Protein AF-A0A9E2R5X5-F1 (afdb_monomer_lite)

Structure (mmCIF, N/CA/C/O backbone):
data_AF-A0A9E2R5X5-F1
#
_entry.id   AF-A0A9E2R5X5-F1
#
loop_
_atom_site.group_PDB
_atom_site.id
_atom_site.type_symbol
_atom_site.label_atom_id
_atom_site.label_alt_id
_atom_site.label_comp_id
_atom_site.label_asym_id
_atom_site.label_entity_id
_a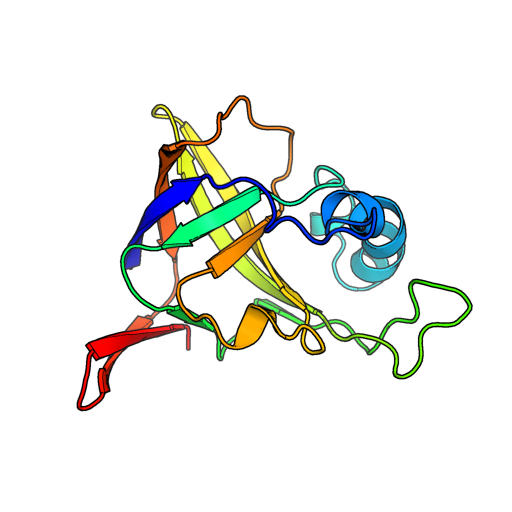tom_site.label_seq_id
_atom_site.pdbx_PDB_ins_code
_atom_site.Cartn_x
_atom_site.Cartn_y
_atom_site.Cartn_z
_atom_site.occupancy
_atom_site.B_iso_or_equiv
_atom_site.auth_seq_id
_atom_site.auth_comp_id
_atom_site.auth_asym_id
_atom_site.auth_atom_id
_atom_site.pdbx_PDB_model_num
ATOM 1 N N . MET A 1 1 ? -15.718 -8.500 4.538 1.00 80.06 1 MET A N 1
ATOM 2 C CA . MET A 1 1 ? -14.836 -7.325 4.404 1.00 80.06 1 MET A CA 1
ATOM 3 C C . MET A 1 1 ? -14.154 -7.126 5.741 1.00 80.06 1 MET A C 1
ATOM 5 O O . MET A 1 1 ? -14.856 -7.032 6.740 1.00 80.06 1 MET A O 1
ATOM 9 N N . THR A 1 2 ? -12.825 -7.174 5.768 1.00 91.44 2 THR A N 1
ATOM 10 C CA . THR A 1 2 ? -12.030 -7.098 7.006 1.00 91.44 2 THR A CA 1
ATOM 11 C C . THR A 1 2 ? -11.543 -5.670 7.198 1.00 91.44 2 THR A C 1
ATOM 13 O O . THR A 1 2 ? -11.123 -5.043 6.229 1.00 91.44 2 THR A O 1
ATOM 16 N N . THR A 1 3 ? -11.572 -5.158 8.425 1.00 94.25 3 THR A N 1
ATOM 17 C CA . THR A 1 3 ? -11.046 -3.829 8.756 1.00 94.25 3 THR A CA 1
ATOM 18 C C . THR A 1 3 ? -9.958 -3.930 9.815 1.00 94.25 3 THR A C 1
ATOM 20 O O . THR A 1 3 ? -10.015 -4.773 10.716 1.00 94.25 3 THR A O 1
ATOM 23 N N . ILE A 1 4 ? -8.938 -3.087 9.685 1.00 95.25 4 ILE A N 1
ATOM 24 C CA . ILE A 1 4 ? -7.827 -2.995 10.630 1.00 95.25 4 ILE A CA 1
ATOM 25 C C . ILE A 1 4 ? -7.586 -1.519 10.915 1.00 95.25 4 ILE A C 1
ATOM 27 O O . ILE A 1 4 ? -7.305 -0.743 10.003 1.00 95.25 4 ILE A O 1
ATOM 31 N N . ASN A 1 5 ? -7.691 -1.131 12.181 1.00 97.31 5 ASN A N 1
ATOM 32 C CA . ASN A 1 5 ? -7.294 0.202 12.612 1.00 97.31 5 ASN A CA 1
ATOM 33 C C . ASN A 1 5 ? -5.790 0.389 12.416 1.00 97.31 5 ASN A C 1
ATOM 35 O O . ASN A 1 5 ? -4.995 -0.537 12.609 1.00 97.31 5 ASN A O 1
ATOM 39 N N . ALA A 1 6 ? -5.408 1.606 12.067 1.00 97.00 6 ALA A N 1
ATOM 40 C CA . ALA A 1 6 ? -4.035 1.972 11.820 1.00 97.00 6 ALA A CA 1
ATOM 41 C C . ALA A 1 6 ? -3.745 3.394 12.299 1.00 97.00 6 ALA A C 1
ATOM 43 O O . ALA A 1 6 ? -4.636 4.212 12.536 1.00 97.00 6 ALA A O 1
ATOM 44 N N . THR A 1 7 ? -2.460 3.691 12.420 1.00 96.56 7 THR A N 1
ATOM 45 C CA . THR A 1 7 ? -1.945 5.045 12.614 1.00 96.56 7 THR A CA 1
ATOM 46 C C . THR A 1 7 ? -1.011 5.374 11.465 1.00 96.56 7 THR A C 1
ATOM 48 O O . THR A 1 7 ? -0.152 4.557 11.125 1.00 96.56 7 THR A O 1
ATOM 51 N N . LYS A 1 8 ? -1.148 6.561 10.871 1.00 93.56 8 LYS A N 1
ATOM 52 C CA . LYS A 1 8 ? -0.159 7.039 9.907 1.00 93.56 8 LYS A CA 1
ATOM 53 C C . LYS A 1 8 ? 1.140 7.340 10.641 1.00 93.56 8 LYS A C 1
ATOM 55 O O . LYS A 1 8 ? 1.145 8.072 11.631 1.00 93.56 8 LYS A O 1
ATOM 60 N N . THR A 1 9 ? 2.243 6.808 10.141 1.00 90.88 9 THR A N 1
ATOM 61 C CA . THR A 1 9 ? 3.571 7.043 10.705 1.00 90.88 9 THR A CA 1
ATOM 62 C C . THR A 1 9 ? 4.464 7.751 9.701 1.00 90.88 9 THR A C 1
ATOM 64 O O . THR A 1 9 ? 4.268 7.664 8.485 1.00 90.88 9 THR A O 1
ATOM 67 N N . SER A 1 10 ? 5.489 8.422 10.214 1.00 78.88 10 SER A N 1
ATOM 68 C CA . SER A 1 10 ? 6.625 8.845 9.405 1.00 78.88 10 SER A CA 1
ATOM 69 C C . SER A 1 10 ? 7.284 7.597 8.806 1.00 78.88 10 SER A C 1
ATOM 71 O O . SER A 1 10 ? 7.216 6.513 9.400 1.00 78.88 10 SER A O 1
ATOM 73 N N . SER A 1 11 ? 7.948 7.718 7.653 1.00 62.00 11 SER A N 1
ATOM 74 C CA . SER A 1 11 ? 8.836 6.640 7.206 1.00 62.00 11 SER A CA 1
ATOM 75 C C . SER A 1 11 ? 9.865 6.363 8.309 1.00 62.00 11 SER A C 1
ATOM 77 O O . SER A 1 11 ? 10.400 7.325 8.870 1.00 62.00 11 SER A O 1
ATOM 79 N N . PRO A 1 12 ? 10.145 5.093 8.652 1.00 52.06 12 PRO A N 1
ATOM 80 C CA . PRO A 1 12 ? 11.143 4.775 9.662 1.00 52.06 12 PRO A CA 1
ATOM 81 C C . PRO A 1 12 ? 12.472 5.424 9.264 1.00 52.06 12 PRO A C 1
ATOM 83 O O . PRO A 1 12 ? 13.016 5.171 8.188 1.00 52.06 12 PRO A O 1
ATOM 86 N N . SER A 1 13 ? 12.957 6.323 10.114 1.00 37.41 13 SER A N 1
ATOM 87 C CA . SER A 1 13 ? 14.165 7.104 9.893 1.00 37.41 13 SER A CA 1
ATOM 88 C C . SER A 1 13 ? 15.382 6.183 9.793 1.00 37.41 13 SER A C 1
ATOM 90 O O . SER A 1 13 ? 15.873 5.641 10.781 1.00 37.41 13 SER A O 1
ATOM 92 N N . ARG A 1 14 ? 15.917 6.026 8.581 1.00 36.62 14 ARG A N 1
ATOM 93 C CA . ARG A 1 14 ? 17.333 5.695 8.396 1.00 36.62 14 ARG A CA 1
ATOM 94 C C . ARG A 1 14 ? 18.145 6.995 8.471 1.00 36.62 14 ARG A C 1
ATOM 96 O O . ARG A 1 14 ? 17.699 8.002 7.928 1.00 36.62 14 ARG A O 1
ATOM 103 N N . PRO A 1 15 ? 19.378 6.980 9.010 1.00 30.77 15 PRO A N 1
ATOM 104 C CA . PRO A 1 15 ? 20.361 8.046 8.791 1.00 30.77 15 PRO A CA 1
ATOM 105 C C . PRO A 1 15 ? 20.924 8.060 7.349 1.00 30.77 15 PRO A C 1
ATOM 107 O O . PRO A 1 15 ? 21.968 8.650 7.093 1.00 30.77 15 PRO A O 1
ATOM 110 N N . SER A 1 16 ? 20.247 7.420 6.387 1.00 36.22 16 SER A N 1
ATOM 111 C CA . SER A 1 16 ? 20.554 7.486 4.959 1.00 36.22 16 SER A CA 1
ATOM 112 C C . SER A 1 16 ? 19.293 7.831 4.159 1.00 36.22 16 SER A C 1
ATOM 114 O O . SER A 1 16 ? 18.197 7.327 4.391 1.00 36.22 16 SER A O 1
ATOM 116 N N . ASN A 1 17 ? 19.475 8.770 3.242 1.00 33.31 17 ASN A N 1
ATOM 117 C CA . ASN A 1 17 ? 18.502 9.753 2.778 1.00 33.31 17 ASN A CA 1
ATOM 118 C C . ASN A 1 17 ? 17.538 9.250 1.680 1.00 33.31 17 ASN A C 1
ATOM 120 O O . ASN A 1 17 ? 17.401 9.914 0.658 1.00 33.31 17 ASN A O 1
ATOM 124 N N . ILE A 1 18 ? 16.916 8.069 1.810 1.00 38.28 18 ILE A N 1
ATOM 125 C CA . ILE A 1 18 ? 16.013 7.548 0.761 1.00 38.28 18 ILE A CA 1
ATOM 126 C C . ILE A 1 18 ? 14.856 6.735 1.373 1.00 38.28 18 ILE A C 1
ATOM 128 O O . ILE A 1 18 ? 14.970 5.528 1.580 1.00 38.28 18 ILE A O 1
ATOM 132 N N . GLY A 1 19 ? 13.734 7.395 1.676 1.00 46.97 19 GLY A N 1
ATOM 133 C CA . GLY A 1 19 ? 12.458 6.713 1.937 1.00 46.97 19 GLY A CA 1
ATOM 134 C C . GLY A 1 19 ? 11.850 6.158 0.642 1.00 46.97 19 GLY A C 1
ATOM 135 O O . GLY A 1 19 ? 12.222 6.594 -0.447 1.00 46.97 19 GLY A O 1
ATOM 136 N N . ALA A 1 20 ? 10.892 5.229 0.733 1.00 55.44 20 ALA A N 1
ATOM 137 C CA . ALA A 1 20 ? 10.190 4.692 -0.441 1.00 55.44 20 ALA A CA 1
ATOM 138 C C . ALA A 1 20 ? 9.573 5.803 -1.315 1.00 55.44 20 ALA A C 1
ATOM 140 O O . ALA A 1 20 ? 9.601 5.710 -2.540 1.00 55.44 20 ALA A O 1
ATOM 141 N N . SER A 1 21 ? 9.145 6.919 -0.714 1.00 58.81 21 SER A N 1
ATOM 142 C CA . SER A 1 21 ? 8.680 8.114 -1.431 1.00 58.81 21 SER A CA 1
ATOM 143 C C . SER A 1 21 ? 9.693 8.703 -2.423 1.00 58.81 21 SER A C 1
ATOM 145 O O . SER A 1 21 ? 9.287 9.249 -3.443 1.00 58.81 21 SER A O 1
ATOM 147 N N . ALA A 1 22 ? 10.999 8.560 -2.186 1.00 64.88 22 ALA A N 1
ATOM 148 C CA . ALA A 1 22 ? 12.031 8.997 -3.129 1.00 64.88 22 ALA A CA 1
ATOM 149 C C . ALA A 1 22 ? 12.233 8.009 -4.297 1.00 64.88 22 ALA A C 1
ATOM 151 O O . ALA A 1 22 ? 12.755 8.388 -5.346 1.00 64.88 22 ALA A O 1
ATOM 152 N N . ASN A 1 23 ? 11.800 6.755 -4.134 1.00 83.56 23 ASN A N 1
ATOM 153 C CA . ASN A 1 23 ? 12.001 5.672 -5.099 1.00 83.56 23 ASN A CA 1
ATOM 154 C C . ASN A 1 23 ? 10.805 5.489 -6.034 1.00 83.56 23 ASN A C 1
ATOM 156 O O . ASN A 1 23 ? 10.997 5.218 -7.222 1.00 83.56 23 ASN A O 1
ATOM 160 N N . LEU A 1 24 ? 9.583 5.699 -5.529 1.00 88.06 24 LEU A N 1
ATOM 161 C CA . LEU A 1 24 ? 8.354 5.515 -6.303 1.00 88.06 24 LEU A CA 1
ATOM 162 C C . LEU A 1 24 ? 8.314 6.289 -7.634 1.00 88.06 24 LEU A C 1
ATOM 164 O O . LEU A 1 24 ? 7.882 5.691 -8.618 1.00 88.06 24 LEU A O 1
ATOM 168 N N . PRO A 1 25 ? 8.824 7.536 -7.754 1.00 89.50 25 PRO A N 1
ATOM 169 C CA . PRO A 1 25 ? 8.906 8.215 -9.049 1.00 89.50 25 PRO A CA 1
ATOM 170 C C . PRO A 1 25 ? 9.668 7.429 -10.133 1.00 89.50 25 PRO A C 1
ATOM 172 O O . PRO A 1 25 ? 9.356 7.555 -11.314 1.00 89.50 25 PRO A O 1
ATOM 175 N N . ARG A 1 26 ? 10.664 6.616 -9.748 1.00 89.81 26 ARG A N 1
ATOM 176 C CA . ARG A 1 26 ? 11.437 5.759 -10.668 1.00 89.81 26 ARG A CA 1
ATOM 177 C C . ARG A 1 26 ? 10.767 4.408 -10.904 1.00 89.81 26 ARG A C 1
ATOM 179 O O . ARG A 1 26 ? 10.897 3.839 -11.983 1.00 89.81 26 ARG A O 1
ATOM 186 N N . GLN A 1 27 ? 10.063 3.898 -9.899 1.00 91.75 27 GLN A N 1
ATOM 187 C CA . GLN A 1 27 ? 9.419 2.588 -9.941 1.00 91.75 27 GLN A CA 1
ATOM 188 C C . GLN A 1 27 ? 8.094 2.621 -10.713 1.00 91.75 27 GLN A C 1
ATOM 190 O O . GLN A 1 27 ? 7.862 1.739 -11.537 1.00 91.75 27 GLN A O 1
ATOM 195 N N . LEU A 1 28 ? 7.240 3.634 -10.501 1.00 92.56 28 LEU A N 1
ATOM 196 C CA . LEU A 1 28 ? 5.895 3.704 -11.093 1.00 92.56 28 LEU A CA 1
ATOM 197 C C . LEU A 1 28 ? 5.873 3.576 -12.625 1.00 92.56 28 LEU A C 1
ATOM 199 O O . LEU A 1 28 ? 5.036 2.821 -13.116 1.00 92.56 28 LEU A O 1
ATOM 203 N N . PRO A 1 29 ? 6.777 4.213 -13.401 1.00 92.56 29 PRO A N 1
ATOM 204 C CA . PRO A 1 29 ? 6.804 4.022 -14.851 1.00 92.56 29 PRO A CA 1
ATOM 205 C C . PRO A 1 29 ? 7.079 2.571 -15.264 1.00 92.56 29 PRO A C 1
ATOM 207 O O . PRO A 1 29 ? 6.501 2.091 -16.234 1.00 92.56 29 PRO A O 1
ATOM 210 N N . LEU A 1 30 ? 7.937 1.863 -14.522 1.00 93.19 30 LEU A N 1
ATOM 211 C CA . LEU A 1 30 ? 8.282 0.467 -14.797 1.00 93.19 30 LEU A CA 1
ATOM 212 C C . LEU A 1 30 ? 7.139 -0.468 -14.395 1.00 93.19 30 LEU A C 1
ATOM 214 O O . LEU A 1 30 ? 6.751 -1.333 -15.177 1.00 93.19 30 LEU A O 1
ATOM 218 N N . ILE A 1 31 ? 6.561 -0.257 -13.210 1.00 94.19 31 ILE A N 1
ATOM 219 C CA . ILE A 1 31 ? 5.412 -1.028 -12.714 1.00 94.19 31 ILE A CA 1
ATOM 220 C C . ILE A 1 31 ? 4.203 -0.832 -13.643 1.00 94.19 31 ILE A C 1
ATOM 222 O O . ILE A 1 31 ? 3.535 -1.799 -14.010 1.00 94.19 31 ILE A O 1
ATOM 226 N N . GLY A 1 32 ? 3.958 0.406 -14.084 1.00 93.25 32 GLY A N 1
ATOM 227 C CA . GLY A 1 32 ? 2.830 0.781 -14.938 1.00 93.25 32 GLY A CA 1
ATOM 228 C C . GLY A 1 32 ? 2.766 0.026 -16.268 1.00 93.25 32 GLY A C 1
ATOM 229 O O . GLY A 1 32 ? 1.678 -0.142 -16.809 1.00 93.25 32 GLY A O 1
ATOM 230 N N . THR A 1 33 ? 3.890 -0.511 -16.760 1.00 90.94 33 THR A N 1
ATOM 231 C CA . THR A 1 33 ? 3.919 -1.337 -17.983 1.00 90.94 33 THR A CA 1
ATOM 232 C C . THR A 1 33 ? 3.084 -2.616 -17.864 1.00 90.94 33 THR A C 1
ATOM 234 O O . THR A 1 33 ? 2.450 -3.025 -18.834 1.00 90.94 33 THR A O 1
ATOM 237 N N . GLY A 1 34 ? 3.065 -3.235 -16.679 1.00 91.38 34 GLY A N 1
ATOM 238 C CA . GLY A 1 34 ? 2.295 -4.444 -16.375 1.00 91.38 34 GLY A CA 1
ATOM 239 C C . GLY A 1 34 ? 1.058 -4.184 -15.515 1.00 91.38 34 GLY A C 1
ATOM 240 O O . GLY A 1 34 ? 0.224 -5.077 -15.364 1.00 91.38 34 GLY A O 1
ATOM 241 N N . PHE A 1 35 ? 0.930 -2.976 -14.957 1.00 94.25 35 PHE A N 1
ATOM 242 C CA . PHE A 1 35 ? -0.169 -2.593 -14.076 1.00 94.25 35 PHE A CA 1
ATOM 243 C C . PHE A 1 35 ? -0.647 -1.155 -14.339 1.00 94.25 35 PHE A C 1
ATOM 245 O O . PHE A 1 35 ? -0.353 -0.251 -13.557 1.00 94.25 35 PHE A O 1
ATOM 252 N N . PRO A 1 36 ? -1.395 -0.913 -15.432 1.00 91.19 36 PRO A N 1
ATOM 253 C CA . PRO A 1 36 ? -1.669 0.445 -15.914 1.00 91.19 36 PRO A CA 1
ATOM 254 C C . PRO A 1 36 ? -2.368 1.369 -14.908 1.00 91.19 36 PRO A C 1
ATOM 256 O O . PRO A 1 36 ? -2.119 2.571 -14.898 1.00 91.19 36 PRO A O 1
ATOM 259 N N . GLU A 1 37 ? -3.214 0.832 -14.024 1.00 91.56 37 GLU A N 1
ATOM 260 C CA . GLU A 1 37 ? -3.952 1.640 -13.040 1.00 91.56 37 GLU A CA 1
ATOM 261 C C . GLU A 1 37 ? -3.049 2.355 -12.023 1.00 91.56 37 GLU A C 1
ATOM 263 O O . GLU A 1 37 ? -3.421 3.414 -11.520 1.00 91.56 37 GLU A O 1
ATOM 268 N N . ILE A 1 38 ? -1.849 1.829 -11.750 1.00 91.25 38 ILE A N 1
ATOM 269 C CA . ILE A 1 38 ? -0.923 2.445 -10.793 1.00 91.25 38 ILE A CA 1
ATOM 270 C C . ILE A 1 38 ? -0.067 3.547 -11.420 1.00 91.25 38 ILE A C 1
ATOM 272 O O . ILE A 1 38 ? 0.540 4.339 -10.705 1.00 91.25 38 ILE A O 1
ATOM 276 N N . GLN A 1 39 ? -0.024 3.630 -12.753 1.00 86.44 39 GLN A N 1
ATOM 277 C CA . GLN A 1 39 ? 0.828 4.575 -13.479 1.00 86.44 39 GLN A CA 1
ATOM 278 C C . GLN A 1 39 ? 0.528 6.037 -13.115 1.00 86.44 39 GLN A C 1
ATOM 280 O O . GLN A 1 39 ? 1.420 6.883 -13.157 1.00 86.44 39 GLN A O 1
ATOM 285 N N . HIS A 1 40 ? -0.721 6.329 -12.751 1.00 85.69 40 HIS A N 1
ATOM 286 C CA . HIS A 1 40 ? -1.184 7.664 -12.371 1.00 85.69 40 HIS A CA 1
ATOM 287 C C . HIS A 1 40 ? -1.289 7.866 -10.858 1.00 85.69 40 HIS A C 1
ATOM 289 O O . HIS A 1 40 ? -1.837 8.874 -10.418 1.00 85.69 40 HIS A O 1
ATOM 295 N N . ALA A 1 41 ? -0.795 6.918 -10.061 1.00 93.31 41 ALA A N 1
ATOM 296 C CA . ALA A 1 41 ? -0.789 7.067 -8.620 1.00 93.31 41 ALA A CA 1
ATOM 297 C C . ALA A 1 41 ? 0.112 8.227 -8.180 1.00 93.31 41 ALA A C 1
ATOM 299 O O . ALA A 1 41 ? 1.072 8.605 -8.860 1.00 93.31 41 ALA A O 1
ATOM 300 N N . PHE A 1 42 ? -0.175 8.768 -6.998 1.00 92.06 42 PHE A N 1
ATOM 301 C CA . PHE A 1 42 ? 0.717 9.720 -6.364 1.00 92.06 42 PHE A CA 1
ATOM 302 C C . PHE A 1 42 ? 2.092 9.057 -6.158 1.00 92.06 42 PHE A C 1
ATOM 304 O O . PHE A 1 42 ? 2.146 7.943 -5.626 1.00 92.06 42 PHE A O 1
ATOM 311 N N . PRO A 1 43 ? 3.206 9.701 -6.558 1.00 90.69 43 PRO A N 1
ATOM 312 C CA . PRO A 1 43 ? 4.535 9.097 -6.524 1.00 90.69 43 PRO A CA 1
ATOM 313 C C . PRO A 1 43 ? 5.130 9.118 -5.108 1.00 90.69 43 PRO A C 1
ATOM 315 O O . PRO A 1 43 ? 6.175 9.710 -4.853 1.00 90.69 43 PRO A O 1
ATOM 318 N N . GLY A 1 44 ? 4.441 8.472 -4.170 1.00 90.44 44 GLY A N 1
ATOM 319 C CA . GLY A 1 44 ? 4.831 8.345 -2.776 1.00 90.44 44 GLY A CA 1
ATOM 320 C C . GLY A 1 44 ? 3.984 7.316 -2.033 1.00 90.44 44 GLY A C 1
ATOM 321 O O . GLY A 1 44 ? 2.879 6.971 -2.452 1.00 90.44 44 GLY A O 1
ATOM 322 N N . THR A 1 45 ? 4.514 6.836 -0.912 1.00 92.00 45 THR A N 1
ATOM 323 C CA . THR A 1 45 ? 3.824 5.902 -0.021 1.00 92.00 45 THR A CA 1
ATOM 324 C C . THR A 1 45 ? 3.344 6.600 1.244 1.00 92.00 45 THR A C 1
ATOM 326 O O . THR A 1 45 ? 3.959 7.548 1.739 1.00 92.00 45 THR A O 1
ATOM 329 N N . ILE A 1 46 ? 2.248 6.100 1.805 1.00 93.00 46 ILE A N 1
ATOM 330 C CA . ILE A 1 46 ? 1.827 6.396 3.173 1.00 93.00 46 ILE A CA 1
ATOM 331 C C . ILE A 1 46 ? 2.227 5.199 4.027 1.00 93.00 46 ILE A C 1
ATOM 333 O O . ILE A 1 46 ? 1.798 4.076 3.769 1.00 93.00 46 ILE A O 1
ATOM 337 N N . ASN A 1 47 ? 3.047 5.453 5.043 1.00 93.38 47 ASN A N 1
ATOM 338 C CA . ASN A 1 47 ? 3.446 4.447 6.018 1.00 93.38 47 ASN A CA 1
ATOM 339 C C . ASN A 1 47 ? 2.359 4.319 7.095 1.00 93.38 47 ASN A C 1
ATOM 341 O O . ASN A 1 47 ? 1.879 5.321 7.631 1.00 93.38 47 ASN A O 1
ATOM 345 N N . LEU A 1 48 ? 1.969 3.085 7.396 1.00 94.81 48 LEU A N 1
ATOM 346 C CA . LEU A 1 48 ? 0.927 2.735 8.349 1.00 94.81 48 LEU A CA 1
ATOM 347 C C . LEU A 1 48 ? 1.473 1.780 9.404 1.00 94.81 48 LEU A C 1
ATOM 349 O O . LEU A 1 48 ? 2.093 0.765 9.082 1.00 94.81 48 LEU A O 1
ATOM 353 N N . ARG A 1 49 ? 1.139 2.058 10.664 1.00 96.00 49 ARG A N 1
ATOM 354 C CA . ARG A 1 49 ? 1.241 1.106 11.767 1.00 96.00 49 ARG A CA 1
ATOM 355 C C . ARG A 1 49 ? -0.138 0.529 12.053 1.00 96.00 49 ARG A C 1
ATOM 357 O O . ARG A 1 49 ? -1.003 1.238 12.558 1.00 96.00 49 ARG A O 1
ATOM 364 N N . LEU A 1 50 ? -0.341 -0.740 11.730 1.00 95.44 50 LEU A N 1
ATOM 365 C CA . LEU A 1 50 ? -1.578 -1.470 11.986 1.00 95.44 50 LEU A CA 1
ATOM 366 C C . LEU A 1 50 ? -1.659 -1.911 13.456 1.00 95.44 50 LEU A C 1
ATOM 368 O O . LEU A 1 50 ? -0.654 -2.301 14.051 1.00 95.44 50 LEU A O 1
ATOM 372 N N . GLU A 1 51 ? -2.864 -1.906 14.031 1.00 95.00 51 GLU A N 1
ATOM 373 C CA . GLU A 1 51 ? -3.115 -2.430 15.387 1.00 95.00 51 GLU A CA 1
ATOM 374 C C . GLU A 1 51 ? -3.043 -3.963 15.459 1.00 95.00 51 GLU A C 1
ATOM 376 O O . GLU A 1 51 ? -2.925 -4.533 16.543 1.00 95.00 51 GLU A O 1
ATOM 381 N N . LYS A 1 52 ? -3.126 -4.642 14.310 1.00 91.88 52 LYS A N 1
ATOM 382 C CA . LYS A 1 52 ? -3.026 -6.099 14.193 1.00 91.88 52 LYS A CA 1
ATOM 383 C C . LYS A 1 52 ? -2.021 -6.468 13.103 1.00 91.88 52 LYS A C 1
ATOM 385 O O . LYS A 1 52 ? -2.021 -5.813 12.058 1.00 91.88 52 LYS A O 1
ATOM 390 N N . PRO A 1 53 ? -1.215 -7.524 13.303 1.00 92.31 53 PRO A N 1
ATOM 391 C CA . PRO A 1 53 ? -0.279 -7.975 12.291 1.00 92.31 53 PRO A CA 1
ATOM 392 C C . PRO A 1 53 ? -1.031 -8.506 11.071 1.00 92.31 53 PRO A C 1
ATOM 394 O O . PRO A 1 53 ? -1.989 -9.275 11.192 1.00 92.31 53 PRO A O 1
ATOM 397 N N . LEU A 1 54 ? -0.571 -8.089 9.899 1.00 92.50 54 LEU A N 1
ATOM 398 C CA . LEU A 1 54 ? -1.113 -8.424 8.595 1.00 92.50 54 LEU A CA 1
ATOM 399 C C . LEU A 1 54 ? -0.031 -9.101 7.753 1.00 92.50 54 LEU A C 1
ATOM 401 O O . LEU A 1 54 ? 1.024 -8.525 7.492 1.00 92.50 54 LEU A O 1
ATOM 405 N N . LEU A 1 55 ? -0.321 -10.314 7.294 1.00 91.25 55 LEU A N 1
ATOM 406 C CA . LEU A 1 55 ? 0.487 -11.060 6.340 1.00 91.25 55 LEU A CA 1
ATOM 407 C C . LEU A 1 55 ? -0.256 -11.129 5.002 1.00 91.25 55 LEU A C 1
ATOM 409 O O . LEU A 1 55 ? -1.289 -11.786 4.882 1.00 91.25 55 LEU A O 1
ATOM 413 N N . ALA A 1 56 ? 0.273 -10.462 3.981 1.00 89.00 56 ALA A N 1
ATOM 414 C CA . ALA A 1 56 ? -0.254 -10.558 2.624 1.00 89.00 56 ALA A CA 1
ATOM 415 C C . ALA A 1 56 ? 0.381 -11.753 1.894 1.00 89.00 56 ALA A C 1
ATOM 417 O O . ALA A 1 56 ? 1.564 -11.711 1.555 1.00 89.00 56 ALA A O 1
ATOM 418 N N . MET A 1 57 ? -0.397 -12.821 1.691 1.00 86.50 57 MET A N 1
ATOM 419 C CA . MET A 1 57 ? 0.012 -14.002 0.916 1.00 86.50 57 MET A CA 1
ATOM 420 C C . MET A 1 57 ? -0.498 -13.936 -0.529 1.00 86.50 57 MET A C 1
ATOM 422 O O . MET A 1 57 ? 0.204 -14.368 -1.443 1.00 86.50 57 MET A O 1
ATOM 426 N N . GLY A 1 58 ? -1.698 -13.383 -0.733 1.00 87.00 58 GLY A N 1
ATOM 427 C CA . GLY A 1 58 ? -2.265 -13.094 -2.051 1.00 87.00 58 GLY A CA 1
ATOM 428 C C . GLY A 1 58 ? -1.864 -11.719 -2.600 1.00 87.00 58 GLY A C 1
ATOM 429 O O . GLY A 1 58 ? -1.513 -10.809 -1.846 1.00 87.00 58 GLY A O 1
ATOM 430 N N . TYR A 1 59 ? -1.962 -11.556 -3.922 1.00 93.50 59 TYR A N 1
ATOM 431 C CA . TYR A 1 59 ? -1.714 -10.300 -4.638 1.00 93.50 59 TYR A CA 1
ATOM 432 C C . TYR A 1 59 ? -2.739 -10.085 -5.761 1.00 93.50 59 TYR A C 1
ATOM 434 O O . TYR A 1 59 ? -3.219 -11.032 -6.377 1.00 93.50 59 TYR A O 1
ATOM 442 N N . ASP A 1 60 ? -3.076 -8.823 -6.030 1.00 94.31 60 ASP A N 1
ATOM 443 C CA . ASP A 1 60 ? -3.802 -8.400 -7.238 1.00 94.31 60 ASP A CA 1
ATOM 444 C C . ASP A 1 60 ? -2.894 -8.326 -8.453 1.00 94.31 60 ASP A C 1
ATOM 446 O O . ASP A 1 60 ? -3.301 -8.615 -9.576 1.00 94.31 60 ASP A O 1
ATOM 450 N N . HIS A 1 61 ? -1.671 -7.876 -8.207 1.00 95.56 61 HIS A N 1
ATOM 451 C CA . HIS A 1 61 ? -0.641 -7.729 -9.206 1.00 95.56 61 HIS A CA 1
ATOM 452 C C . HIS A 1 61 ? 0.707 -8.029 -8.566 1.00 95.56 61 HIS A C 1
ATOM 454 O O . HIS A 1 61 ? 0.981 -7.593 -7.447 1.00 95.56 61 HIS A O 1
ATOM 460 N N . ARG A 1 62 ? 1.540 -8.756 -9.304 1.00 95.88 62 ARG A N 1
ATOM 461 C CA . ARG A 1 62 ? 2.945 -8.986 -8.997 1.00 95.88 62 ARG A CA 1
ATOM 462 C C . ARG A 1 62 ? 3.752 -8.566 -10.209 1.00 95.88 62 ARG A C 1
ATOM 464 O O . ARG A 1 62 ? 3.469 -9.020 -11.319 1.00 95.88 62 ARG A O 1
ATOM 471 N N . THR A 1 63 ? 4.760 -7.734 -9.998 1.00 95.44 63 THR A N 1
ATOM 472 C CA . THR A 1 63 ? 5.666 -7.356 -11.083 1.00 95.44 63 THR A CA 1
ATOM 473 C C . THR A 1 63 ? 6.570 -8.529 -11.454 1.00 95.44 63 THR A C 1
ATOM 475 O O . THR A 1 63 ? 6.897 -9.375 -10.620 1.00 95.44 63 THR A O 1
ATOM 478 N N . ALA A 1 64 ? 7.070 -8.549 -12.690 1.00 93.12 64 ALA A N 1
ATOM 479 C CA . ALA A 1 64 ? 8.355 -9.204 -12.927 1.00 93.12 64 ALA A CA 1
ATOM 480 C C . ALA A 1 64 ? 9.447 -8.498 -12.086 1.00 93.12 64 ALA A C 1
ATOM 482 O O . ALA A 1 64 ? 9.246 -7.345 -11.688 1.00 93.12 64 ALA A O 1
ATOM 483 N N . PRO A 1 65 ? 10.596 -9.135 -11.804 1.00 92.62 65 PRO A N 1
ATOM 484 C CA . PRO A 1 65 ? 11.709 -8.445 -11.160 1.00 92.62 65 PRO A CA 1
ATOM 485 C C . P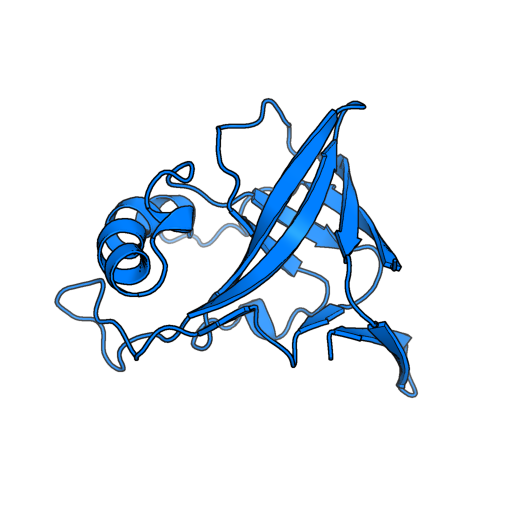RO A 1 65 ? 12.126 -7.224 -11.993 1.00 92.62 65 PRO A C 1
ATOM 487 O O . PRO A 1 65 ? 12.485 -7.369 -13.164 1.00 92.62 65 PRO A O 1
ATOM 490 N N . ILE A 1 66 ? 12.058 -6.026 -11.412 1.00 91.12 66 ILE A N 1
ATOM 491 C CA . ILE A 1 66 ? 12.421 -4.775 -12.082 1.00 91.12 66 ILE A CA 1
ATOM 492 C C . ILE A 1 66 ? 13.708 -4.212 -11.499 1.00 91.12 66 ILE A C 1
ATOM 494 O O . ILE A 1 66 ? 13.957 -4.278 -10.299 1.00 91.12 66 ILE A O 1
ATOM 498 N N . LYS A 1 67 ? 14.525 -3.642 -12.380 1.00 90.06 67 LYS A N 1
ATOM 499 C CA . LYS A 1 67 ? 15.735 -2.918 -12.014 1.00 90.06 67 LYS A CA 1
ATOM 500 C C . LYS A 1 67 ? 15.438 -1.423 -12.078 1.00 90.06 67 LYS A C 1
ATOM 502 O O . LYS A 1 67 ? 15.512 -0.824 -13.149 1.00 90.06 67 LYS A O 1
ATOM 507 N N . TRP A 1 68 ? 15.036 -0.834 -10.957 1.00 87.56 68 TRP A N 1
ATOM 508 C CA . TRP A 1 68 ? 14.602 0.566 -10.880 1.00 87.56 68 TRP A CA 1
ATOM 509 C C . TRP A 1 68 ? 15.734 1.531 -10.490 1.00 87.56 68 TRP A C 1
ATOM 511 O O . TRP A 1 68 ? 15.553 2.751 -10.551 1.00 87.56 68 TRP A O 1
ATOM 521 N N . GLN A 1 69 ? 16.928 1.011 -10.166 1.00 86.00 69 GLN A N 1
ATOM 522 C CA . GLN A 1 69 ? 18.177 1.783 -10.103 1.00 86.00 69 GLN A CA 1
ATOM 523 C C . GLN A 1 69 ? 19.308 1.141 -10.928 1.00 86.00 69 GLN A C 1
ATOM 525 O O . GLN A 1 69 ? 19.364 -0.085 -11.032 1.00 86.00 69 GLN A O 1
ATOM 530 N N . PRO A 1 70 ? 20.258 1.933 -11.470 1.00 81.00 70 PRO A N 1
ATOM 531 C CA . PRO A 1 70 ? 21.354 1.424 -12.303 1.00 81.00 70 PRO A CA 1
ATOM 532 C C . PRO A 1 70 ? 22.201 0.315 -11.663 1.00 81.00 70 PRO A C 1
ATOM 534 O O . PRO A 1 70 ? 22.606 -0.612 -12.364 1.00 81.00 70 PRO A O 1
ATOM 537 N N . ASP A 1 71 ? 22.397 0.360 -10.345 1.00 82.94 71 ASP A N 1
ATOM 538 C CA . ASP A 1 71 ? 23.248 -0.587 -9.608 1.00 82.94 71 ASP A CA 1
ATOM 539 C C . ASP A 1 71 ? 22.448 -1.613 -8.794 1.00 82.94 71 ASP A C 1
ATOM 541 O O . ASP A 1 71 ? 23.011 -2.377 -8.013 1.00 82.94 71 ASP A O 1
ATOM 545 N N . GLU A 1 72 ? 21.125 -1.654 -8.966 1.00 80.19 72 GLU A N 1
ATOM 546 C CA . GLU A 1 72 ? 20.286 -2.595 -8.233 1.00 80.19 72 GLU A CA 1
ATOM 547 C C . GLU A 1 72 ? 20.544 -4.041 -8.684 1.00 80.19 72 GLU A C 1
ATOM 549 O O . GLU A 1 72 ? 20.415 -4.390 -9.863 1.00 80.19 72 GLU A O 1
ATOM 554 N N . SER A 1 73 ? 20.931 -4.877 -7.719 1.00 79.56 73 SER A N 1
ATOM 555 C CA . SER A 1 73 ? 21.127 -6.313 -7.873 1.00 79.56 73 SER A CA 1
ATOM 556 C C . SER A 1 73 ? 20.926 -7.008 -6.515 1.00 79.56 73 SER A C 1
ATOM 558 O O . SER A 1 73 ? 21.599 -6.637 -5.549 1.00 79.56 73 SER A O 1
ATOM 560 N N . PRO A 1 74 ? 20.040 -8.015 -6.411 1.00 84.56 74 PRO A N 1
ATOM 561 C CA . PRO A 1 74 ? 19.139 -8.485 -7.463 1.00 84.56 74 PRO A CA 1
ATOM 562 C C . PRO A 1 74 ? 18.035 -7.451 -7.780 1.00 84.56 74 PRO A C 1
ATOM 564 O O . PRO A 1 74 ? 17.747 -6.606 -6.936 1.00 84.56 74 PRO A O 1
ATOM 567 N N . PRO A 1 75 ? 17.403 -7.513 -8.969 1.00 89.25 75 PRO A N 1
ATOM 568 C CA . PRO A 1 75 ? 16.202 -6.732 -9.266 1.00 89.25 75 PRO A CA 1
ATOM 569 C C . PRO A 1 75 ? 15.087 -7.010 -8.250 1.00 89.25 75 PRO A C 1
ATOM 571 O O . PRO A 1 75 ? 14.948 -8.136 -7.763 1.00 89.25 75 PRO A O 1
ATOM 574 N N . GLU A 1 76 ? 14.264 -6.007 -7.960 1.00 90.81 76 GLU A N 1
ATOM 575 C CA . GLU A 1 76 ? 13.231 -6.104 -6.933 1.00 90.81 76 GLU A CA 1
ATOM 576 C C . GLU A 1 76 ? 11.862 -6.483 -7.519 1.00 90.81 76 GLU A C 1
ATOM 578 O O . GLU A 1 76 ? 11.484 -6.075 -8.617 1.00 90.81 76 GLU A O 1
ATOM 583 N N . THR A 1 77 ? 11.116 -7.311 -6.786 1.00 93.56 77 THR A N 1
ATOM 584 C CA . THR A 1 77 ? 9.735 -7.703 -7.110 1.00 93.56 77 THR A CA 1
ATOM 585 C C . THR A 1 77 ? 8.771 -7.023 -6.149 1.00 93.56 77 THR A C 1
ATOM 587 O O . THR A 1 77 ? 9.033 -6.971 -4.944 1.00 93.56 77 THR A O 1
ATOM 590 N N . PHE A 1 78 ? 7.640 -6.551 -6.670 1.00 94.12 78 PHE A N 1
ATOM 591 C CA . PHE A 1 78 ? 6.624 -5.847 -5.896 1.00 94.12 78 PHE A CA 1
ATOM 592 C C . PHE A 1 78 ? 5.278 -6.548 -6.017 1.00 94.12 78 PHE A C 1
ATOM 594 O O . PHE A 1 78 ? 4.830 -6.844 -7.128 1.00 94.12 78 PHE A O 1
ATOM 601 N N . ASP A 1 79 ? 4.628 -6.763 -4.874 1.00 95.38 79 ASP A N 1
ATOM 602 C CA . ASP A 1 79 ? 3.222 -7.155 -4.823 1.00 95.38 79 ASP A CA 1
ATOM 603 C C . ASP A 1 79 ? 2.346 -5.953 -4.501 1.00 95.38 79 ASP A C 1
ATOM 605 O O . ASP A 1 79 ? 2.700 -5.092 -3.689 1.00 95.38 79 ASP A O 1
ATOM 609 N N . PHE A 1 80 ? 1.165 -5.956 -5.109 1.00 96.06 80 PHE A N 1
ATOM 610 C CA . PHE A 1 80 ? 0.120 -4.978 -4.873 1.00 96.06 80 PHE A CA 1
ATOM 611 C C . PHE A 1 80 ? -1.161 -5.680 -4.459 1.00 96.06 80 PHE A C 1
ATOM 613 O O . PHE A 1 80 ? -1.550 -6.686 -5.058 1.00 96.06 80 PHE A O 1
ATOM 620 N N . VAL A 1 81 ? -1.835 -5.130 -3.452 1.00 95.81 81 VAL A N 1
ATOM 621 C CA . VAL A 1 81 ? -3.152 -5.603 -3.006 1.00 95.81 81 VAL A CA 1
ATOM 622 C C . VAL A 1 81 ? -4.112 -4.426 -2.965 1.00 95.81 81 VAL A C 1
ATOM 624 O O . VAL A 1 81 ? -3.858 -3.454 -2.259 1.00 95.81 81 VAL A O 1
ATOM 627 N N . ARG A 1 82 ? -5.224 -4.518 -3.691 1.00 96.38 82 ARG A N 1
ATOM 628 C CA . ARG A 1 82 ? -6.303 -3.532 -3.687 1.00 96.38 82 ARG A CA 1
ATOM 629 C C . ARG A 1 82 ? -6.980 -3.526 -2.325 1.00 96.38 82 ARG A C 1
ATOM 631 O O . ARG A 1 82 ? -7.486 -4.543 -1.847 1.00 96.38 82 ARG A O 1
ATOM 638 N N . VAL A 1 83 ? -6.993 -2.357 -1.71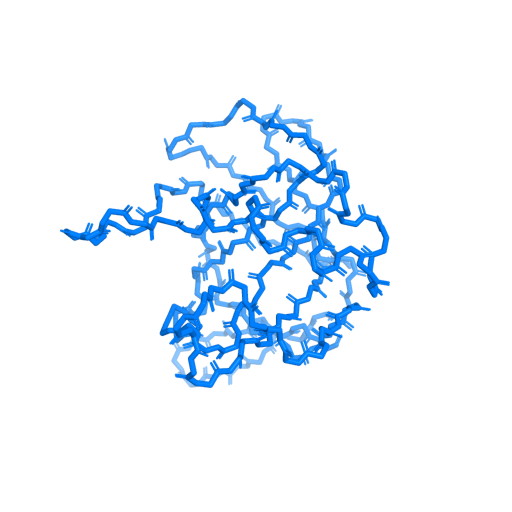1 1.00 97.06 83 VAL A N 1
ATOM 639 C CA . VAL A 1 83 ? -7.577 -2.083 -0.400 1.00 97.06 83 VAL A CA 1
ATOM 640 C C . VAL A 1 83 ? -8.278 -0.728 -0.457 1.00 97.06 83 VAL A C 1
ATOM 642 O O . VAL A 1 83 ? -8.159 0.007 -1.437 1.00 97.06 83 VAL A O 1
ATOM 645 N N . LYS A 1 84 ? -9.041 -0.389 0.581 1.00 97.81 84 LYS A N 1
ATOM 646 C CA . LYS A 1 84 ? -9.523 0.980 0.774 1.00 97.81 84 LYS A CA 1
ATOM 647 C C . LYS A 1 84 ? -8.889 1.561 2.024 1.00 97.81 84 LYS A C 1
ATOM 649 O O . LYS A 1 84 ? -8.711 0.863 3.021 1.00 97.81 84 LYS A O 1
ATOM 654 N N . PHE A 1 85 ? -8.563 2.839 1.976 1.00 97.69 85 PHE A N 1
ATOM 655 C CA . PHE A 1 85 ? -7.996 3.573 3.092 1.00 97.69 85 PHE A CA 1
ATOM 656 C C . PHE A 1 85 ? -8.974 4.641 3.546 1.00 97.69 85 PHE A C 1
ATOM 658 O O . PHE A 1 85 ? -9.419 5.463 2.747 1.00 97.69 85 PHE A O 1
ATOM 665 N N . GLU A 1 86 ? -9.310 4.614 4.829 1.00 97.44 86 GLU A N 1
ATOM 666 C CA . GLU A 1 86 ? -10.168 5.602 5.459 1.00 97.44 86 GLU A CA 1
ATOM 667 C C . GLU A 1 86 ? -9.354 6.492 6.389 1.00 97.44 86 GLU A C 1
ATOM 669 O O . GLU A 1 86 ? -8.700 6.014 7.317 1.00 97.44 86 GLU A O 1
ATOM 674 N N . ALA A 1 87 ? -9.434 7.799 6.170 1.00 94.12 87 ALA A N 1
ATOM 675 C CA . ALA A 1 87 ? -8.881 8.799 7.067 1.00 94.12 87 ALA A CA 1
ATOM 676 C C . ALA A 1 87 ? -9.746 10.058 7.029 1.00 94.12 87 ALA A C 1
ATOM 678 O O . ALA A 1 87 ? -10.232 10.465 5.973 1.00 94.12 87 ALA A O 1
ATOM 679 N N . ARG A 1 88 ? -9.931 10.693 8.193 1.00 90.38 88 ARG A N 1
ATOM 680 C CA . ARG A 1 88 ? -10.667 11.966 8.329 1.00 90.38 88 ARG A CA 1
ATOM 681 C C . ARG A 1 88 ? -12.069 11.933 7.683 1.00 90.38 88 ARG A C 1
ATOM 683 O O . ARG A 1 88 ? -12.509 12.919 7.102 1.00 90.38 88 ARG A O 1
ATOM 690 N N . GLY A 1 89 ? -12.753 10.788 7.766 1.00 88.00 89 GLY A N 1
ATOM 691 C CA . GLY A 1 89 ? -14.100 10.580 7.217 1.00 88.00 89 GLY A CA 1
ATOM 692 C C . GLY A 1 89 ? -14.170 10.382 5.697 1.00 88.00 89 GLY A C 1
ATOM 693 O O . GLY A 1 89 ? -15.266 10.278 5.157 1.00 88.00 89 GLY A O 1
ATOM 694 N N . SER A 1 90 ? -13.030 10.327 5.002 1.00 92.12 90 SER A N 1
ATOM 695 C CA . SER A 1 90 ? -12.955 10.024 3.569 1.00 92.12 90 SER A CA 1
ATOM 696 C C . SER A 1 90 ? -12.402 8.623 3.350 1.00 92.12 90 SER A C 1
ATOM 698 O O . SER A 1 90 ? -11.424 8.245 3.991 1.00 92.12 90 SER A O 1
ATOM 700 N N . ILE A 1 91 ? -13.003 7.878 2.422 1.00 96.25 91 ILE A N 1
ATOM 701 C CA . ILE A 1 91 ? -12.549 6.549 2.001 1.00 96.25 91 ILE A CA 1
ATOM 702 C C . ILE A 1 91 ? -12.031 6.655 0.569 1.00 96.25 91 ILE A C 1
ATOM 704 O O . ILE A 1 91 ? -12.736 7.165 -0.301 1.00 96.25 91 ILE A O 1
ATOM 708 N N . VAL A 1 92 ? -10.825 6.153 0.319 1.00 95.94 92 VAL A N 1
ATOM 709 C CA . VAL A 1 92 ? -10.212 6.124 -1.015 1.00 95.94 92 VAL A CA 1
ATOM 710 C C . VAL A 1 92 ? -9.772 4.713 -1.381 1.00 95.94 92 VAL A C 1
ATOM 712 O O . VAL A 1 92 ? -9.301 3.966 -0.524 1.00 95.94 92 VAL A O 1
ATOM 715 N N . ASP A 1 93 ? -9.918 4.346 -2.652 1.00 96.94 93 ASP A N 1
ATOM 716 C CA . ASP A 1 93 ? -9.296 3.136 -3.190 1.00 96.94 93 ASP A CA 1
ATOM 717 C C . ASP A 1 93 ? -7.779 3.330 -3.271 1.00 96.94 93 ASP A C 1
ATOM 719 O O . ASP A 1 93 ? -7.293 4.403 -3.639 1.00 96.94 93 ASP A O 1
ATOM 723 N N . CYS A 1 94 ? -7.025 2.306 -2.885 1.00 97.00 94 CYS A N 1
ATOM 724 C CA . CYS A 1 94 ? -5.570 2.348 -2.847 1.00 97.00 94 CYS A CA 1
ATOM 725 C C . CYS A 1 94 ? -4.972 0.937 -2.919 1.00 97.00 94 CYS A C 1
ATOM 727 O O . CYS A 1 94 ? -5.684 -0.069 -3.004 1.00 97.00 94 CYS A O 1
ATOM 729 N N . TRP A 1 95 ? -3.643 0.859 -2.893 1.00 97.25 95 TRP A N 1
ATOM 730 C CA . TRP A 1 95 ? -2.922 -0.407 -2.969 1.00 97.25 95 TRP A CA 1
ATOM 731 C C . TRP A 1 95 ? -1.968 -0.544 -1.791 1.00 97.25 95 TRP A C 1
ATOM 733 O O . TRP A 1 95 ? -1.174 0.364 -1.554 1.00 97.25 95 TRP A O 1
ATOM 743 N N . LEU A 1 96 ? -1.992 -1.682 -1.090 1.00 95.69 96 LEU A N 1
ATOM 744 C CA . LEU A 1 96 ? -0.832 -2.097 -0.300 1.00 95.69 96 LEU A CA 1
ATOM 745 C C . LEU A 1 96 ? 0.344 -2.274 -1.256 1.00 95.69 96 LEU A C 1
ATOM 747 O O . LEU A 1 96 ? 0.194 -2.909 -2.298 1.00 95.69 96 LEU A O 1
ATOM 751 N N . TYR A 1 97 ? 1.489 -1.724 -0.881 1.00 95.00 97 TYR A N 1
ATOM 752 C CA . TYR A 1 97 ? 2.733 -1.777 -1.630 1.00 95.00 97 TYR A CA 1
ATOM 753 C C . TYR A 1 97 ? 3.737 -2.647 -0.876 1.00 95.00 97 TYR A C 1
ATOM 755 O O . TYR A 1 97 ? 4.134 -2.319 0.242 1.00 95.00 97 TYR A O 1
ATOM 763 N N . ILE A 1 98 ? 4.108 -3.787 -1.464 1.00 93.12 98 ILE A N 1
ATOM 764 C CA . ILE A 1 98 ? 4.873 -4.829 -0.772 1.00 93.12 98 ILE A CA 1
ATOM 765 C C . ILE A 1 98 ? 6.168 -5.137 -1.547 1.00 93.12 98 ILE A C 1
ATOM 767 O O . ILE A 1 98 ? 6.166 -5.980 -2.449 1.00 93.12 98 ILE A O 1
ATOM 771 N N . PRO A 1 99 ? 7.293 -4.491 -1.191 1.00 91.00 99 PRO A N 1
ATOM 772 C CA . PRO A 1 99 ? 8.613 -4.777 -1.763 1.00 91.00 99 PRO A CA 1
ATOM 773 C C . PRO A 1 99 ? 9.205 -6.086 -1.218 1.00 91.00 99 PRO A C 1
ATOM 775 O O . PRO A 1 99 ? 9.474 -6.199 -0.020 1.00 91.00 99 PRO A O 1
ATOM 778 N N . HIS A 1 100 ? 9.432 -7.096 -2.069 1.00 88.06 100 HIS A N 1
ATOM 779 C CA . HIS A 1 100 ? 9.849 -8.443 -1.634 1.00 88.06 100 HIS A CA 1
ATOM 780 C C . HIS A 1 100 ? 11.230 -8.493 -0.979 1.00 88.06 100 HIS A C 1
ATOM 782 O O . HIS A 1 100 ? 11.427 -9.323 -0.089 1.00 88.06 100 HIS A O 1
ATOM 788 N N . GLY A 1 101 ? 12.153 -7.621 -1.396 1.00 76.88 101 GLY A N 1
ATOM 789 C CA . GLY A 1 101 ? 13.528 -7.559 -0.890 1.00 76.88 101 GLY A CA 1
ATOM 790 C C . GLY A 1 101 ? 13.688 -6.736 0.390 1.00 76.88 101 GLY A C 1
ATOM 791 O O . GLY A 1 101 ? 14.772 -6.699 0.974 1.00 76.88 101 GLY A O 1
ATOM 792 N N . SER A 1 102 ? 12.621 -6.084 0.853 1.00 76.62 102 SER A N 1
ATOM 793 C CA . SER A 1 102 ? 12.700 -5.142 1.963 1.00 76.62 102 SER A CA 1
ATOM 794 C C . SER A 1 102 ? 12.736 -5.837 3.332 1.00 76.62 102 SER A C 1
ATOM 796 O O . SER A 1 102 ? 11.825 -6.607 3.660 1.00 76.62 102 SER A O 1
ATOM 798 N N . PRO A 1 103 ? 13.707 -5.504 4.210 1.00 74.75 103 PRO A N 1
ATOM 799 C CA . PRO A 1 103 ? 13.710 -5.949 5.604 1.00 74.75 103 PRO A CA 1
ATOM 800 C C . PRO A 1 103 ? 12.443 -5.557 6.377 1.00 74.75 103 PRO A C 1
ATOM 802 O O . PRO A 1 103 ? 12.095 -6.230 7.348 1.00 74.75 103 PRO A O 1
ATOM 805 N N . HIS A 1 104 ? 11.737 -4.506 5.938 1.00 72.25 104 HIS A N 1
ATOM 806 C CA . HIS A 1 104 ? 10.502 -4.036 6.567 1.00 72.25 104 HIS A CA 1
ATOM 807 C C . HIS A 1 104 ? 9.373 -5.073 6.518 1.00 72.25 104 HIS A C 1
ATOM 809 O O . HIS A 1 104 ? 8.529 -5.068 7.406 1.00 72.25 104 HIS A O 1
ATOM 815 N N . ARG A 1 105 ? 9.409 -6.043 5.588 1.00 77.44 105 ARG A N 1
ATOM 816 C CA . ARG A 1 105 ? 8.430 -7.148 5.534 1.00 77.44 105 ARG A CA 1
ATOM 817 C C . ARG A 1 105 ? 8.421 -8.046 6.774 1.00 77.44 105 ARG A C 1
ATOM 819 O O . ARG A 1 105 ? 7.494 -8.833 6.940 1.00 77.44 105 ARG A O 1
ATOM 826 N N . ARG A 1 106 ? 9.450 -7.969 7.625 1.00 82.81 106 ARG A N 1
ATOM 827 C CA . ARG A 1 106 ? 9.501 -8.717 8.890 1.00 82.81 106 ARG A CA 1
ATOM 828 C C . ARG A 1 106 ? 8.576 -8.128 9.955 1.00 82.81 106 ARG A C 1
ATOM 830 O O . ARG A 1 106 ? 8.157 -8.865 10.841 1.00 82.81 106 ARG A O 1
ATOM 837 N N . ASP A 1 107 ? 8.262 -6.834 9.879 1.00 89.69 107 ASP A N 1
ATOM 838 C CA . ASP A 1 107 ? 7.287 -6.206 10.770 1.00 89.69 107 ASP A CA 1
ATOM 839 C C . ASP A 1 107 ? 5.893 -6.309 10.147 1.00 89.69 107 ASP A C 1
ATOM 841 O O . ASP A 1 107 ? 5.505 -5.506 9.301 1.00 89.69 107 ASP A O 1
ATOM 845 N N . LEU A 1 108 ? 5.119 -7.299 10.593 1.00 91.38 108 LEU A N 1
ATOM 846 C CA . LEU A 1 108 ? 3.763 -7.535 10.095 1.00 91.38 108 LEU A CA 1
ATOM 847 C C . LEU A 1 108 ? 2.777 -6.415 10.458 1.00 91.38 108 LEU A C 1
ATOM 849 O O . LEU A 1 108 ? 1.667 -6.400 9.930 1.00 91.38 108 LEU A O 1
ATOM 853 N N . CYS A 1 109 ? 3.142 -5.484 11.337 1.00 93.31 109 CYS A N 1
ATOM 854 C CA . CYS A 1 109 ? 2.313 -4.332 11.669 1.00 93.31 109 CYS A CA 1
ATOM 855 C C . CYS A 1 109 ? 2.693 -3.081 10.869 1.00 93.31 109 CYS A C 1
ATOM 857 O O . CYS A 1 109 ? 1.960 -2.098 10.941 1.00 93.31 109 CYS A O 1
ATOM 859 N N . SER A 1 110 ? 3.805 -3.076 10.130 1.00 92.56 110 SER A N 1
ATOM 860 C CA . SER A 1 110 ? 4.259 -1.912 9.366 1.00 92.56 110 SER A CA 1
ATOM 861 C C . SER A 1 110 ? 4.027 -2.134 7.876 1.00 92.56 110 SER A C 1
ATOM 863 O O . SER A 1 110 ? 4.649 -3.000 7.269 1.00 92.56 110 SER A O 1
ATOM 865 N N . HIS A 1 111 ? 3.145 -1.336 7.278 1.00 93.94 111 HIS A N 1
ATOM 866 C CA . HIS A 1 111 ? 2.778 -1.463 5.866 1.00 93.94 111 HIS A CA 1
ATOM 867 C C . HIS A 1 111 ? 2.828 -0.121 5.157 1.00 93.94 111 HIS A C 1
ATOM 869 O O . HIS A 1 111 ? 2.647 0.930 5.769 1.00 93.94 111 HIS A O 1
ATOM 875 N N . GLU A 1 112 ? 3.041 -0.164 3.850 1.00 94.38 112 GLU A N 1
ATOM 876 C CA . GLU A 1 112 ? 2.979 1.007 2.987 1.00 94.38 112 GLU A CA 1
ATOM 877 C C . GLU A 1 112 ? 1.782 0.895 2.048 1.00 94.38 112 GLU A C 1
ATOM 879 O O . GLU A 1 112 ? 1.499 -0.179 1.514 1.00 94.38 112 GLU A O 1
ATOM 884 N N . ILE A 1 113 ? 1.083 2.008 1.834 1.00 95.81 113 ILE A N 1
ATOM 885 C CA . ILE A 1 113 ? 0.057 2.115 0.794 1.00 95.81 113 ILE A CA 1
ATOM 886 C C . ILE A 1 113 ? 0.425 3.176 -0.234 1.00 95.81 113 ILE A C 1
ATOM 888 O O . ILE A 1 113 ? 1.024 4.199 0.096 1.00 95.81 113 ILE A O 1
ATOM 892 N N . ILE A 1 114 ? 0.007 2.952 -1.473 1.00 95.81 114 ILE A N 1
ATOM 893 C CA . ILE A 1 114 ? 0.051 3.921 -2.568 1.00 95.81 114 ILE A CA 1
ATOM 894 C C . ILE A 1 114 ? -1.377 4.363 -2.853 1.00 95.81 114 ILE A C 1
ATOM 896 O O . ILE A 1 114 ? -2.285 3.535 -2.911 1.00 95.81 114 ILE A O 1
ATOM 900 N N . THR A 1 115 ? -1.578 5.664 -3.038 1.00 95.00 115 THR A N 1
ATOM 901 C CA . THR A 1 115 ? -2.900 6.262 -3.268 1.00 95.00 115 THR A CA 1
ATOM 902 C C . THR A 1 115 ? -2.947 6.967 -4.625 1.00 95.00 115 THR A C 1
ATOM 904 O O . THR A 1 115 ? -1.907 7.413 -5.113 1.00 95.00 115 THR A O 1
ATOM 907 N N . PRO A 1 116 ? -4.130 7.107 -5.252 1.00 93.69 116 PRO A N 1
ATOM 908 C CA . PRO A 1 116 ? -4.263 7.825 -6.520 1.00 93.69 116 PRO A CA 1
ATOM 909 C C . PRO A 1 116 ? -3.861 9.306 -6.446 1.00 93.69 116 PRO A C 1
ATOM 911 O O . PRO A 1 116 ? -3.410 9.872 -7.433 1.00 93.69 116 PRO A O 1
ATOM 914 N N . ALA A 1 117 ? -4.016 9.941 -5.282 1.00 91.19 117 ALA A N 1
ATOM 915 C CA . ALA A 1 117 ? -3.728 11.356 -5.075 1.00 91.19 117 ALA A CA 1
ATOM 916 C C . ALA A 1 117 ? -3.128 11.599 -3.688 1.00 91.19 117 ALA A C 1
ATOM 918 O O . ALA A 1 117 ? -3.355 10.825 -2.759 1.00 91.19 117 ALA A O 1
ATOM 919 N N . GLN A 1 118 ? -2.406 12.709 -3.531 1.00 89.62 118 GLN A N 1
ATOM 920 C CA . GLN A 1 118 ? -1.858 13.105 -2.237 1.00 89.62 118 GLN A CA 1
ATOM 921 C C . GLN A 1 118 ? -2.979 13.357 -1.222 1.00 89.62 118 GLN A C 1
ATOM 923 O O . GLN A 1 118 ? -3.843 14.210 -1.430 1.00 89.62 118 GLN A O 1
ATOM 928 N N . LEU A 1 119 ? -2.925 12.657 -0.090 1.00 90.12 119 LEU A N 1
ATOM 929 C CA . LEU A 1 119 ? -3.862 12.852 1.012 1.00 90.12 119 LEU A CA 1
ATOM 930 C C . LEU A 1 119 ? -3.310 13.854 2.031 1.00 90.12 119 LEU A C 1
ATOM 932 O O . LEU A 1 119 ? -2.123 13.849 2.352 1.00 90.12 119 LEU A O 1
ATOM 936 N N . GLN A 1 120 ? -4.189 14.691 2.580 1.00 90.12 120 GLN A N 1
ATOM 937 C CA . GLN A 1 120 ? -3.857 15.661 3.630 1.00 90.12 120 GLN A CA 1
ATOM 938 C C . GLN A 1 120 ? -3.967 15.010 5.020 1.00 90.12 120 GLN A C 1
ATOM 940 O O . GLN A 1 120 ? -4.912 15.275 5.773 1.00 90.12 120 GLN A O 1
ATOM 945 N N . ILE A 1 121 ? -3.017 14.122 5.330 1.00 89.38 121 ILE A N 1
ATOM 946 C CA . ILE A 1 121 ? -2.925 13.380 6.600 1.00 89.38 121 ILE A CA 1
ATOM 947 C C . ILE A 1 121 ? -1.566 13.597 7.287 1.00 89.38 121 ILE A C 1
ATOM 949 O O . ILE A 1 121 ? -0.518 13.655 6.638 1.00 89.38 121 ILE A O 1
ATOM 953 N N . SER A 1 122 ? -1.583 13.682 8.613 1.00 91.31 122 SER A N 1
ATOM 954 C CA . SER A 1 122 ? -0.431 13.974 9.471 1.00 91.31 122 SER A CA 1
ATOM 955 C C . SER A 1 122 ? 0.050 12.740 10.231 1.00 91.31 122 SER A C 1
ATOM 957 O O . SER A 1 122 ? -0.694 11.779 10.420 1.00 9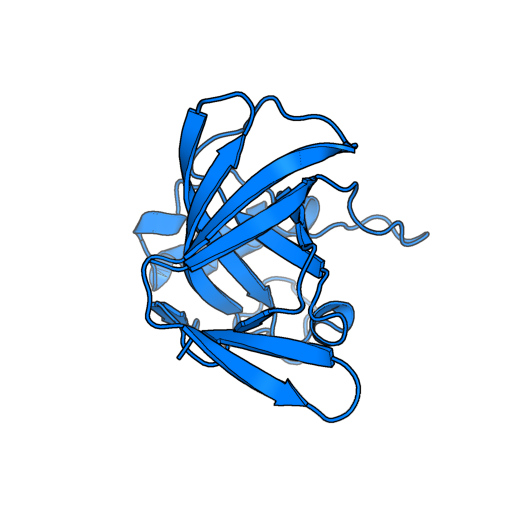1.31 122 SER A O 1
ATOM 959 N N . ASP A 1 123 ? 1.317 12.744 10.657 1.00 91.69 123 ASP A N 1
ATOM 960 C CA . ASP A 1 123 ? 1.830 11.694 11.549 1.00 91.69 123 ASP A CA 1
ATOM 961 C C . ASP A 1 123 ? 0.988 11.621 12.826 1.00 91.69 123 ASP A C 1
ATOM 963 O O . ASP A 1 123 ? 0.678 12.647 13.428 1.00 91.69 123 ASP A O 1
ATOM 967 N N . GLY A 1 124 ? 0.613 10.407 13.228 1.00 92.56 124 GLY A N 1
ATOM 968 C CA . GLY A 1 124 ? -0.274 10.175 14.366 1.00 92.56 124 GLY A CA 1
ATOM 969 C C . GLY A 1 124 ? -1.767 10.172 14.023 1.00 92.56 124 GLY A C 1
ATOM 970 O O . GLY A 1 124 ? -2.567 9.792 14.880 1.00 92.56 124 GLY A O 1
ATOM 971 N N . ASP A 1 125 ? -2.163 10.524 12.793 1.00 94.19 125 ASP A N 1
ATOM 972 C CA . ASP A 1 125 ? -3.566 10.442 12.384 1.00 94.19 125 ASP A CA 1
ATOM 973 C C . ASP A 1 125 ? -4.062 8.991 12.441 1.00 94.19 125 ASP A C 1
ATOM 975 O O . ASP A 1 125 ? -3.457 8.065 11.884 1.00 94.19 125 ASP A O 1
ATOM 979 N N . ARG A 1 126 ? -5.209 8.803 13.103 1.00 96.69 12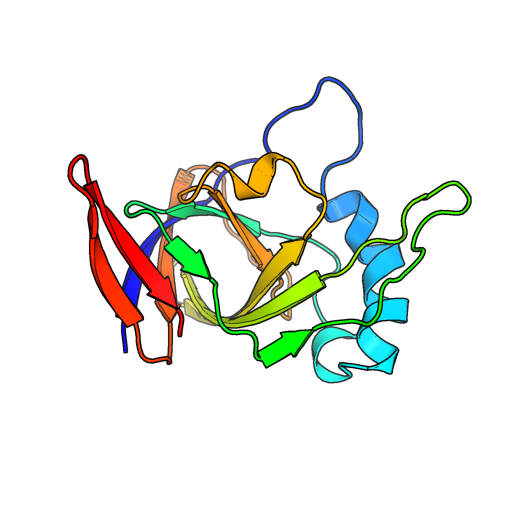6 ARG A N 1
ATOM 980 C CA . ARG A 1 126 ? -5.929 7.529 13.114 1.00 96.69 126 ARG A CA 1
ATOM 981 C C . ARG A 1 126 ? -6.598 7.301 11.768 1.00 96.69 126 ARG A C 1
ATOM 983 O O . ARG A 1 126 ? -7.243 8.193 11.216 1.00 96.69 126 ARG A O 1
ATOM 990 N N . CYS A 1 127 ? -6.467 6.085 11.272 1.00 96.94 127 CYS A N 1
ATOM 991 C CA . CYS A 1 127 ? -7.000 5.658 9.991 1.00 96.94 127 CYS A CA 1
ATOM 992 C C . CYS A 1 127 ? -7.475 4.204 10.064 1.00 96.94 127 CYS A C 1
ATOM 994 O O . CYS A 1 127 ? -7.220 3.498 11.041 1.00 96.94 127 CYS A O 1
ATOM 996 N N . VAL A 1 128 ? -8.190 3.758 9.035 1.00 97.69 128 VAL A N 1
ATOM 997 C CA . VAL A 1 128 ? -8.676 2.380 8.925 1.00 97.69 128 VAL A CA 1
ATOM 998 C C . VAL A 1 128 ? -8.296 1.826 7.561 1.00 97.69 128 VAL A C 1
ATOM 1000 O O . VAL A 1 128 ? -8.558 2.436 6.523 1.00 97.69 128 VAL A O 1
ATOM 1003 N N . LEU A 1 129 ? -7.675 0.650 7.567 1.00 97.38 129 LEU A N 1
ATOM 1004 C CA . LEU A 1 129 ? -7.428 -0.137 6.373 1.00 97.38 129 LEU A CA 1
ATOM 1005 C C . LEU A 1 129 ? -8.581 -1.117 6.175 1.00 97.38 129 LEU A C 1
ATOM 1007 O O . LEU A 1 129 ? -8.858 -1.966 7.025 1.00 97.38 129 LEU A O 1
ATOM 1011 N N . HIS A 1 130 ? -9.235 -1.014 5.030 1.00 97.19 130 HIS A N 1
ATOM 1012 C CA . HIS A 1 130 ? -10.333 -1.870 4.620 1.00 97.19 130 HIS A CA 1
ATOM 1013 C C . HIS A 1 130 ? -9.842 -2.855 3.568 1.00 97.19 130 HIS A C 1
ATOM 1015 O O . HIS A 1 130 ? -9.397 -2.465 2.490 1.00 97.19 130 HIS A O 1
ATOM 1021 N N . ILE A 1 131 ? -9.960 -4.143 3.858 1.00 94.81 131 ILE A N 1
ATOM 1022 C CA . ILE A 1 131 ? -9.493 -5.217 2.988 1.00 94.81 131 ILE A CA 1
ATOM 1023 C C . ILE A 1 131 ? -10.730 -5.894 2.376 1.00 94.81 131 ILE A C 1
ATOM 1025 O O . ILE A 1 131 ? -11.431 -6.651 3.065 1.00 94.81 131 ILE A O 1
ATOM 1029 N N . PRO A 1 132 ? -11.038 -5.641 1.088 1.00 91.62 132 PRO A N 1
ATOM 1030 C CA . PRO A 1 132 ? -12.199 -6.202 0.396 1.00 91.62 132 PRO A CA 1
ATOM 1031 C C . PRO A 1 132 ? -11.953 -7.652 -0.063 1.00 91.62 132 PRO A C 1
ATOM 1033 O O . PRO A 1 132 ? -12.453 -8.079 -1.099 1.00 91.62 132 PRO A O 1
ATOM 1036 N N . ARG A 1 133 ? -11.170 -8.417 0.705 1.00 85.44 133 ARG A N 1
ATOM 1037 C CA . ARG A 1 133 ? -10.832 -9.820 0.446 1.00 85.44 133 ARG A CA 1
ATOM 1038 C C . ARG A 1 133 ? -11.195 -10.696 1.625 1.00 85.44 133 ARG A C 1
ATOM 1040 O O . ARG A 1 133 ? -11.468 -10.206 2.724 1.00 85.44 133 ARG A O 1
ATOM 1047 N N . GLN A 1 134 ? -11.180 -12.003 1.388 1.00 84.69 134 GLN A N 1
ATOM 1048 C CA . GLN A 1 134 ? -11.184 -12.957 2.478 1.00 84.69 134 GLN A CA 1
ATOM 1049 C C . GLN A 1 134 ? -9.895 -12.778 3.283 1.00 84.69 134 GLN A C 1
ATOM 1051 O O . GLN A 1 134 ? -8.794 -12.760 2.737 1.00 84.69 134 GLN A O 1
ATOM 1056 N N . CYS A 1 135 ? -10.047 -12.623 4.593 1.00 85.44 135 CYS A N 1
ATOM 1057 C CA . CYS A 1 135 ? -8.927 -12.697 5.510 1.00 85.44 135 CYS A CA 1
ATOM 1058 C C . CYS A 1 135 ? -9.200 -13.796 6.520 1.00 85.44 135 CYS A C 1
ATOM 1060 O O . CYS A 1 135 ? -10.331 -13.946 6.987 1.00 85.44 135 CYS A O 1
ATOM 1062 N N . VAL A 1 136 ? -8.162 -14.541 6.870 1.00 83.75 136 VAL A N 1
ATOM 1063 C CA . VAL A 1 136 ? -8.234 -15.546 7.929 1.00 83.75 136 VAL A CA 1
ATOM 1064 C C . VAL A 1 136 ? -7.451 -15.022 9.120 1.00 83.75 136 VAL A C 1
ATOM 1066 O O . VAL A 1 136 ? -6.326 -14.550 8.967 1.00 83.75 136 VAL A O 1
ATOM 1069 N N . SER A 1 137 ? -8.053 -15.078 10.306 1.00 80.12 137 SER A N 1
ATOM 1070 C CA . SER A 1 137 ? -7.308 -14.870 11.542 1.00 80.12 137 SER A CA 1
ATOM 1071 C C . SER A 1 137 ? -6.669 -16.196 11.930 1.00 80.12 137 SER A C 1
ATOM 1073 O O . SER A 1 137 ? -7.368 -17.151 12.260 1.00 80.12 137 SER A O 1
ATOM 1075 N N . MET A 1 138 ? -5.347 -16.258 11.842 1.00 77.12 138 MET A N 1
ATOM 1076 C CA . MET A 1 138 ? -4.575 -17.425 12.243 1.00 77.12 138 MET A CA 1
ATOM 1077 C C . MET A 1 138 ? -4.137 -17.240 13.700 1.00 77.12 138 MET A C 1
ATOM 1079 O O . MET A 1 138 ? -3.443 -16.258 13.992 1.00 77.12 138 MET A O 1
ATOM 1083 N N . PRO A 1 139 ? -4.530 -18.135 14.624 1.00 68.88 139 PRO A N 1
ATOM 1084 C CA . PRO A 1 139 ? -4.069 -18.086 16.002 1.00 68.88 139 PRO A CA 1
ATOM 1085 C C . PRO A 1 139 ? -2.625 -18.596 16.052 1.00 68.88 139 PRO A C 1
ATOM 1087 O O . PRO A 1 139 ? -2.381 -19.792 16.192 1.00 68.88 139 PRO A O 1
ATOM 1090 N 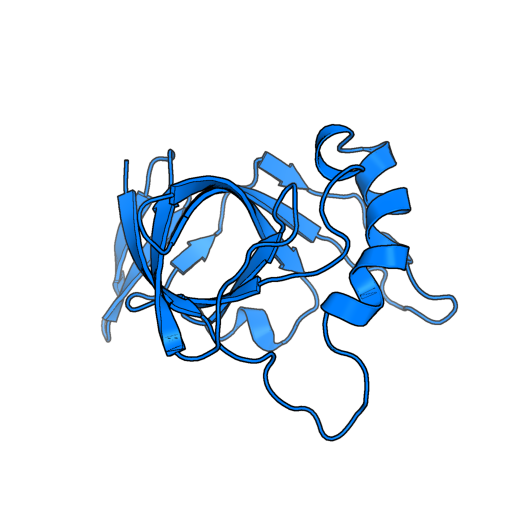N . TYR A 1 140 ? -1.651 -17.701 15.900 1.00 66.50 140 TYR A N 1
ATOM 1091 C CA . TYR A 1 140 ? -0.285 -18.025 16.300 1.00 66.50 140 TYR A CA 1
ATOM 1092 C C . TYR A 1 140 ? -0.199 -17.985 17.828 1.00 66.50 140 TYR A C 1
ATOM 1094 O O . TYR A 1 140 ? -0.934 -17.237 18.474 1.00 66.50 140 TYR A O 1
ATOM 1102 N N . ALA A 1 141 ? 0.695 -18.796 18.399 1.00 55.56 141 ALA A N 1
ATOM 1103 C CA . ALA A 1 141 ? 0.794 -19.020 19.844 1.00 55.56 141 ALA A CA 1
ATOM 1104 C C . ALA A 1 141 ? 0.988 -17.734 20.676 1.00 55.56 141 ALA A C 1
ATOM 1106 O O . ALA A 1 141 ? 0.647 -17.723 21.854 1.00 55.56 141 ALA A O 1
ATOM 1107 N N . GLU A 1 142 ? 1.498 -16.657 20.069 1.00 60.19 142 GLU A N 1
ATOM 1108 C CA . GLU A 1 142 ? 1.815 -15.397 20.755 1.00 60.19 142 GLU A CA 1
ATOM 1109 C C . GLU A 1 142 ? 0.893 -14.223 20.372 1.00 60.19 142 GLU A C 1
ATOM 1111 O O . GLU A 1 142 ? 0.707 -13.312 21.176 1.00 60.19 142 GLU A O 1
ATOM 1116 N N . PHE A 1 143 ? 0.286 -14.223 19.177 1.00 54.72 143 PHE A N 1
ATOM 1117 C CA . PHE A 1 143 ? -0.664 -13.190 18.737 1.00 54.72 143 PHE A CA 1
ATOM 1118 C C . PHE A 1 143 ? -1.450 -13.629 17.486 1.00 54.72 143 PHE A C 1
ATOM 1120 O O . PHE A 1 143 ? -0.895 -14.291 16.608 1.00 54.72 143 PHE A O 1
ATOM 1127 N N . PRO A 1 144 ? -2.735 -13.250 17.337 1.00 69.31 144 PRO A N 1
ATOM 1128 C CA . PRO A 1 144 ? -3.483 -13.532 16.115 1.00 69.31 144 PRO A CA 1
ATOM 1129 C C . PRO A 1 144 ? -2.930 -12.719 14.932 1.00 69.31 144 PRO A C 1
ATOM 1131 O O . PRO A 1 144 ? -2.774 -11.503 15.035 1.00 69.31 144 PRO A O 1
ATOM 1134 N N . VAL A 1 145 ? -2.690 -13.376 13.792 1.00 76.69 145 VAL A N 1
ATOM 1135 C CA . VAL A 1 145 ? -2.245 -12.740 12.535 1.00 76.69 145 VAL A CA 1
ATOM 1136 C C . VAL A 1 145 ? -3.385 -12.742 11.526 1.00 76.69 145 VAL A C 1
ATOM 1138 O O . VAL A 1 145 ? -4.044 -13.763 11.331 1.00 76.69 145 VAL A O 1
ATOM 1141 N N . ILE A 1 146 ? -3.628 -11.604 10.876 1.00 77.88 146 ILE A N 1
ATOM 1142 C CA . ILE A 1 146 ? -4.565 -11.503 9.756 1.00 77.88 146 ILE A CA 1
ATOM 1143 C C . ILE A 1 146 ? -3.816 -11.887 8.484 1.00 77.88 146 ILE A C 1
ATOM 1145 O O . ILE A 1 146 ? -2.820 -11.260 8.142 1.00 77.88 146 ILE A O 1
ATOM 1149 N N . VAL A 1 147 ? -4.294 -12.902 7.773 1.00 77.94 147 VAL A N 1
ATOM 1150 C CA . VAL A 1 147 ? -3.710 -13.346 6.504 1.00 77.94 147 VAL A CA 1
ATOM 1151 C C . VAL A 1 147 ? -4.631 -12.947 5.359 1.00 77.94 147 VAL A C 1
ATOM 1153 O O . VAL A 1 147 ? -5.801 -13.330 5.369 1.00 77.94 147 VAL A O 1
ATOM 1156 N N . ILE A 1 148 ? -4.118 -12.192 4.383 1.00 74.62 148 ILE A N 1
ATOM 1157 C CA . ILE A 1 148 ? -4.804 -11.978 3.099 1.00 74.62 148 ILE A CA 1
ATOM 1158 C C . ILE A 1 148 ? -4.487 -13.176 2.211 1.00 74.62 148 ILE A C 1
ATOM 1160 O O . ILE A 1 148 ? -3.323 -13.370 1.843 1.00 74.62 148 ILE A O 1
ATOM 1164 N N . VAL A 1 149 ? -5.521 -13.953 1.897 1.00 66.06 149 VAL A N 1
ATOM 1165 C CA . VAL A 1 149 ? -5.488 -15.059 0.929 1.00 66.06 149 VAL A CA 1
ATOM 1166 C C . VAL A 1 149 ? -5.864 -14.575 -0.461 1.00 66.06 149 VAL A C 1
ATOM 1168 O O . VAL A 1 149 ? -6.753 -13.696 -0.567 1.00 66.06 149 VAL A O 1
#

Radius of gyration: 14.94 Å; chains: 1; bounding box: 38×35×39 Å

Secondary structure (DSSP, 8-state):
-EEEEEEEEPPP--SSS--HHHHHHHHHHHHHTT-GGGTTS-SSEEEEEESS-EEE---SEEPPPB--STT-SSPB-EEEEEEEEEETTEEEEEEEEEETT-GGGG-TTEEEEE-SS-----TT-EEEEEE-S-EEEEE-SSSEEEEE-

Sequence (149 aa):
MTTINATKTSSPSRPSNIGASANLPRQLPLIGTGFPEIQHAFPGTINLRLEKPLLAMGYDHRTAPIKWQPDESPPETFDFVRVKFEARGSIVDCWLYIPHGSPHRRDLCSHEIITPAQLQISDGDRCVLHIPRQCVSMPYAEFPVIVIV

pLDDT: mean 85.67, std 14.65, range [30.77, 97.81]

Foldseek 3Di:
DDKWKKFFADQPDDPDDDDQLNQQVLVLVVQCVQPVVSNQWDSGKTKIQTPAFEAEPDAPDKDDQDDSDPPDPPGKIWGWAWKWKFFPRDIFIWIWIGIPPDPCSVRRRITIIIGNDDDPDDGGTMMMIGHPADWDFDDDVPHTYTYGD